Protein AF-A0A2M8DS62-F1 (afdb_monomer_lite)

Organism: NCBI:txid1974473

pLDDT: mean 73.93, std 14.87, range [37.91, 93.06]

Sequence (102 aa):
MNFEQPPVKQEQNEKEPTKTDKILAMLDELPFAKGGRAGDMTNWNKSLEVLSQKDFGSLDEFVSAVRIELDSKQWIDENRPKKIMEYVEEMADLIKVWQEKE

Radius of gyration: 18.24 Å; chains: 1; bounding box: 54×31×54 Å

Structure (mmCIF, N/CA/C/O backbone):
data_AF-A0A2M8DS62-F1
#
_entry.id   AF-A0A2M8DS62-F1
#
loop_
_atom_site.group_PDB
_atom_site.id
_atom_site.type_symbol
_atom_site.label_atom_id
_atom_site.label_alt_id
_atom_site.label_comp_id
_atom_site.label_asym_id
_atom_site.label_entity_id
_atom_site.label_seq_id
_atom_site.pdbx_PDB_ins_code
_atom_site.Cartn_x
_atom_site.Cartn_y
_atom_site.Cartn_z
_atom_site.occupancy
_atom_site.B_iso_or_equiv
_atom_site.auth_seq_id
_atom_site.auth_comp_id
_atom_site.auth_asym_id
_atom_site.auth_atom_id
_atom_site.pdbx_PDB_model_num
ATOM 1 N N . MET A 1 1 ? 34.287 -22.382 39.352 1.00 48.62 1 MET A N 1
ATOM 2 C CA . MET A 1 1 ? 33.589 -21.960 38.121 1.00 48.62 1 MET A CA 1
ATOM 3 C C . MET A 1 1 ? 32.114 -22.189 38.370 1.00 48.62 1 MET A C 1
ATOM 5 O O . MET A 1 1 ? 31.728 -23.344 38.451 1.00 48.62 1 MET A O 1
ATOM 9 N N . ASN A 1 2 ? 31.335 -21.127 38.565 1.00 49.12 2 ASN A N 1
ATOM 10 C CA . ASN A 1 2 ? 29.882 -21.231 38.679 1.00 49.12 2 ASN A CA 1
ATOM 11 C C . ASN A 1 2 ? 29.284 -20.637 37.407 1.00 49.12 2 ASN A C 1
ATOM 13 O O . ASN A 1 2 ? 29.415 -19.442 37.153 1.00 49.12 2 ASN A O 1
ATOM 17 N N . PHE A 1 3 ? 28.710 -21.513 36.587 1.00 55.91 3 PHE A N 1
ATOM 18 C CA . PHE A 1 3 ? 27.790 -21.156 35.520 1.00 55.91 3 PHE A CA 1
ATOM 19 C C . PHE A 1 3 ? 26.401 -21.072 36.146 1.00 55.91 3 PHE A C 1
ATOM 21 O O . PHE A 1 3 ? 25.777 -22.098 36.392 1.00 55.91 3 PHE A O 1
ATOM 28 N N . GLU A 1 4 ? 25.921 -19.860 36.389 1.00 49.44 4 GLU A N 1
ATOM 29 C CA . GLU A 1 4 ? 24.492 -19.607 36.543 1.00 49.44 4 GLU A CA 1
ATOM 30 C C . GLU A 1 4 ? 24.075 -18.711 35.378 1.00 49.44 4 GLU A C 1
ATOM 32 O O . GLU A 1 4 ? 24.381 -17.521 35.329 1.00 49.44 4 GLU A O 1
ATOM 37 N N . GLN A 1 5 ? 23.448 -19.330 34.376 1.00 56.5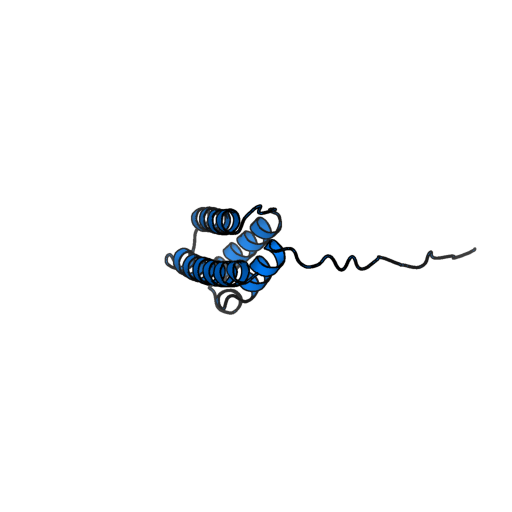6 5 GLN A N 1
ATOM 38 C CA . GLN A 1 5 ? 22.680 -18.612 33.366 1.00 56.56 5 GLN A CA 1
ATOM 39 C C . GLN A 1 5 ? 21.421 -18.053 34.044 1.00 56.56 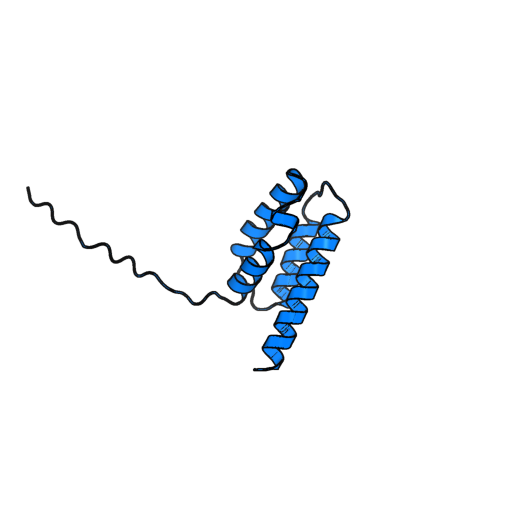5 GLN A C 1
ATOM 41 O O . GLN A 1 5 ? 20.723 -18.819 34.713 1.00 56.56 5 GLN A O 1
ATOM 46 N N . PRO A 1 6 ? 21.069 -16.771 33.865 1.00 58.12 6 PRO A N 1
ATOM 47 C CA . PRO A 1 6 ? 19.729 -16.322 34.200 1.00 58.12 6 PRO A CA 1
ATOM 48 C C . PRO A 1 6 ? 18.720 -16.946 33.216 1.00 58.12 6 PRO A C 1
ATOM 50 O O . PRO A 1 6 ? 19.030 -17.094 32.028 1.00 58.12 6 PRO A O 1
ATOM 53 N N . PRO A 1 7 ? 17.511 -17.318 33.673 1.00 49.03 7 PRO A N 1
ATOM 54 C CA . PRO A 1 7 ? 16.479 -17.841 32.795 1.00 49.03 7 PRO A CA 1
ATOM 55 C C . PRO A 1 7 ? 16.057 -16.764 31.793 1.00 49.03 7 PRO A C 1
ATOM 57 O O . PRO A 1 7 ? 15.680 -15.650 32.160 1.00 49.03 7 PRO A O 1
ATOM 60 N N . VAL A 1 8 ? 16.095 -17.132 30.514 1.00 50.94 8 VAL A N 1
ATOM 61 C CA . VAL A 1 8 ? 15.464 -16.399 29.418 1.00 50.94 8 VAL A CA 1
ATOM 62 C C . VAL A 1 8 ? 13.958 -16.366 29.685 1.00 50.94 8 VAL A C 1
ATOM 64 O O . VAL A 1 8 ? 13.247 -17.332 29.431 1.00 50.94 8 VAL A O 1
ATOM 67 N N . LYS A 1 9 ? 13.463 -15.247 30.208 1.00 42.06 9 LYS A N 1
ATOM 68 C CA . LYS A 1 9 ? 12.084 -14.806 29.993 1.00 42.06 9 LYS A CA 1
ATOM 69 C C . LYS A 1 9 ? 12.152 -13.515 29.198 1.00 42.06 9 LYS A C 1
ATOM 71 O O . LYS A 1 9 ? 12.052 -12.422 29.740 1.00 42.06 9 LYS A O 1
ATOM 76 N N . GLN A 1 10 ? 12.380 -13.656 27.895 1.00 38.72 10 GLN A N 1
ATOM 77 C CA . GLN A 1 10 ? 11.844 -12.669 26.973 1.00 38.72 10 GLN A CA 1
ATOM 78 C C . GLN A 1 10 ? 10.334 -12.874 27.036 1.00 38.72 10 GLN A C 1
ATOM 80 O O . GLN A 1 10 ? 9.816 -13.836 26.475 1.00 38.72 10 GLN A O 1
ATOM 85 N N . GLU A 1 11 ? 9.659 -12.048 27.837 1.00 39.31 11 GLU A N 1
ATOM 86 C CA . GLU A 1 11 ? 8.222 -11.844 27.710 1.00 39.31 11 GLU A CA 1
ATOM 87 C C . GLU A 1 11 ? 7.943 -11.647 26.222 1.00 39.31 11 GLU A C 1
ATOM 89 O O . GLU A 1 11 ? 8.371 -10.662 25.614 1.00 39.31 11 GLU A O 1
ATOM 94 N N . GLN A 1 12 ? 7.294 -12.647 25.624 1.00 39.19 12 GLN A N 1
ATOM 95 C CA . GLN A 1 12 ? 6.562 -12.471 24.389 1.00 39.19 12 GLN A CA 1
ATOM 96 C C . GLN A 1 12 ? 5.540 -11.394 24.706 1.00 39.19 12 GLN A C 1
ATOM 98 O O . GLN A 1 12 ? 4.508 -11.644 25.320 1.00 39.19 12 GLN A O 1
ATOM 103 N N . ASN A 1 13 ? 5.904 -10.167 24.366 1.00 37.91 13 ASN A N 1
ATOM 104 C CA . ASN A 1 13 ? 4.992 -9.057 24.319 1.00 37.91 13 ASN A CA 1
ATOM 105 C C . ASN A 1 13 ? 4.037 -9.411 23.171 1.00 37.91 13 ASN A C 1
ATOM 107 O O . ASN A 1 13 ? 4.285 -9.046 22.022 1.00 37.91 13 ASN A O 1
ATOM 111 N N . GLU A 1 14 ? 3.005 -10.212 23.457 1.00 42.53 14 GLU A N 1
ATOM 112 C CA . GLU A 1 14 ? 1.806 -10.349 22.632 1.00 42.53 14 GLU A CA 1
ATOM 113 C C . GLU A 1 14 ? 1.114 -8.982 22.645 1.00 42.53 14 GLU A C 1
ATOM 115 O O . GLU A 1 14 ? 0.078 -8.770 23.267 1.00 42.53 14 GLU A O 1
ATOM 120 N N . LYS A 1 15 ? 1.755 -7.995 22.010 1.00 51.94 15 LYS A N 1
ATOM 121 C CA . LYS A 1 15 ? 1.089 -6.768 21.617 1.00 51.94 15 LYS A CA 1
ATOM 122 C C . LYS A 1 15 ? 0.011 -7.206 20.647 1.00 51.94 15 LYS A C 1
ATOM 124 O O . LYS A 1 15 ? 0.325 -7.772 19.600 1.00 51.94 15 LYS A O 1
ATOM 129 N N . GLU A 1 16 ? -1.242 -6.952 21.007 1.00 55.19 16 GLU A N 1
ATOM 130 C CA . GLU A 1 16 ? -2.320 -7.011 20.034 1.00 55.19 16 GLU A CA 1
ATOM 131 C C . GLU A 1 16 ? -1.879 -6.242 18.782 1.00 55.19 16 GLU A C 1
ATOM 133 O O . GLU A 1 16 ? -1.386 -5.113 18.911 1.00 55.19 16 GLU A O 1
ATOM 138 N N . PRO A 1 17 ? -1.999 -6.849 17.588 1.00 60.69 17 PRO A N 1
ATOM 139 C CA . PRO A 1 17 ? -1.584 -6.199 16.362 1.00 60.69 17 PRO A CA 1
ATOM 140 C C . PRO A 1 17 ? -2.353 -4.891 16.238 1.00 60.69 17 PRO A C 1
ATOM 142 O O . PRO A 1 17 ? -3.589 -4.858 16.324 1.00 60.69 17 PRO A O 1
ATOM 145 N N . THR A 1 18 ? -1.603 -3.808 16.063 1.00 67.81 18 THR A N 1
ATOM 146 C CA . THR A 1 18 ? -2.174 -2.482 15.873 1.00 67.81 18 THR A CA 1
ATOM 147 C C . THR A 1 18 ? -3.062 -2.484 14.627 1.00 67.81 18 THR A C 1
ATOM 149 O O . THR A 1 18 ? -2.989 -3.377 13.775 1.00 67.81 18 THR A O 1
ATOM 152 N N . LYS A 1 19 ? -3.930 -1.476 14.483 1.00 64.75 19 LYS A N 1
ATOM 153 C CA . LYS A 1 19 ? -4.718 -1.313 13.248 1.00 64.75 19 LYS A CA 1
ATOM 154 C C . LYS A 1 19 ? -3.796 -1.292 12.019 1.00 64.75 19 LYS A C 1
ATOM 156 O O . LYS A 1 19 ? -4.104 -1.941 11.026 1.00 64.75 19 LYS A O 1
ATOM 161 N N . THR A 1 20 ? -2.639 -0.645 12.147 1.00 65.31 20 THR A N 1
ATOM 162 C CA . THR A 1 20 ? -1.554 -0.621 11.162 1.00 65.31 20 THR A CA 1
ATOM 163 C C . THR A 1 20 ? -1.021 -2.017 10.846 1.00 65.31 20 THR A C 1
ATOM 165 O O . THR A 1 20 ? -0.958 -2.377 9.677 1.00 65.31 20 THR A O 1
ATOM 168 N N . ASP A 1 21 ? -0.729 -2.847 11.849 1.00 67.44 21 ASP A N 1
ATOM 169 C CA . ASP A 1 21 ? -0.235 -4.215 11.626 1.00 67.44 21 ASP A CA 1
ATOM 170 C C . ASP A 1 21 ? -1.259 -5.085 10.887 1.00 67.44 21 ASP A C 1
ATOM 172 O O . ASP A 1 21 ? -0.904 -5.841 9.985 1.00 67.44 21 ASP A O 1
ATOM 176 N N . LYS A 1 22 ? -2.550 -4.948 11.222 1.00 69.44 22 LYS A N 1
ATOM 177 C CA . LYS A 1 22 ? -3.636 -5.669 10.534 1.00 69.44 22 LYS A CA 1
ATOM 178 C C . LYS A 1 22 ? -3.754 -5.239 9.071 1.00 69.44 22 LYS A C 1
ATOM 180 O O . LYS A 1 22 ? -3.941 -6.081 8.197 1.00 69.44 22 LYS A O 1
ATOM 185 N N . ILE A 1 23 ? -3.623 -3.942 8.806 1.00 67.88 23 ILE A N 1
ATOM 186 C CA . ILE A 1 23 ? -3.626 -3.379 7.453 1.00 67.88 23 ILE A CA 1
ATOM 187 C C . ILE A 1 23 ? -2.406 -3.871 6.657 1.00 67.88 23 ILE A C 1
ATOM 189 O O . ILE A 1 23 ? -2.553 -4.326 5.525 1.00 67.88 23 ILE A O 1
ATOM 193 N N . LEU A 1 24 ? -1.212 -3.833 7.251 1.00 69.62 24 LEU A N 1
ATOM 194 C CA . LEU A 1 24 ? 0.029 -4.278 6.613 1.00 69.62 24 LEU A CA 1
ATOM 195 C C . LEU A 1 24 ? 0.026 -5.784 6.330 1.00 69.62 24 LEU A C 1
ATOM 197 O O . LEU A 1 24 ? 0.455 -6.198 5.258 1.00 69.62 24 LEU A O 1
ATOM 201 N N . ALA A 1 25 ? -0.519 -6.602 7.233 1.00 71.81 25 ALA A N 1
ATOM 202 C CA . ALA A 1 25 ? -0.682 -8.036 7.003 1.00 71.81 25 ALA A CA 1
ATOM 203 C C . ALA A 1 25 ? -1.616 -8.330 5.813 1.00 71.81 25 ALA A C 1
ATOM 205 O O . ALA A 1 25 ? -1.341 -9.215 5.008 1.00 71.81 25 ALA A O 1
ATOM 206 N N . MET A 1 26 ? -2.694 -7.553 5.650 1.00 66.69 26 MET A N 1
ATOM 207 C CA . MET A 1 26 ? -3.589 -7.679 4.490 1.00 66.69 26 MET A CA 1
ATOM 208 C C . MET A 1 26 ? -2.933 -7.242 3.173 1.00 66.69 26 MET A C 1
ATOM 210 O O . MET A 1 26 ? -3.299 -7.744 2.106 1.00 66.69 26 MET A O 1
ATOM 214 N N . LEU A 1 27 ? -1.959 -6.330 3.237 1.00 67.50 27 LEU A N 1
ATOM 215 C CA . LEU A 1 27 ? -1.138 -5.961 2.088 1.00 67.50 27 LEU A CA 1
ATOM 216 C C . LEU A 1 27 ? -0.101 -7.026 1.718 1.00 67.50 27 LEU A C 1
ATOM 218 O O . LEU A 1 27 ? 0.230 -7.150 0.541 1.00 67.50 27 LEU A O 1
ATOM 222 N N . ASP A 1 28 ? 0.408 -7.793 2.680 1.00 66.69 28 ASP A N 1
ATOM 223 C CA . ASP A 1 28 ? 1.350 -8.888 2.411 1.00 66.69 28 ASP A CA 1
ATOM 224 C C . ASP A 1 28 ? 0.668 -10.059 1.673 1.00 66.69 28 ASP A C 1
ATOM 226 O O . ASP A 1 28 ? 1.260 -10.723 0.821 1.00 66.69 28 ASP A O 1
ATOM 230 N N . GLU A 1 29 ? -0.636 -10.246 1.902 1.00 64.88 29 GLU A N 1
ATOM 231 C CA . GLU A 1 29 ? -1.461 -11.242 1.203 1.00 64.88 29 GLU A CA 1
ATOM 232 C C . GLU A 1 29 ? -1.874 -10.839 -0.222 1.00 64.88 29 GLU A C 1
ATOM 234 O O . GLU A 1 29 ? -2.539 -11.611 -0.923 1.00 64.88 29 GLU A O 1
ATOM 239 N N . LEU A 1 30 ? -1.462 -9.658 -0.697 1.00 66.75 30 LEU A N 1
ATOM 240 C CA . LEU A 1 30 ? -1.730 -9.229 -2.064 1.00 66.75 30 LEU A CA 1
ATOM 241 C C . LEU A 1 30 ? -1.245 -10.287 -3.073 1.00 66.75 30 LEU A C 1
ATOM 243 O O . LEU A 1 30 ? -0.072 -10.670 -3.049 1.00 66.75 30 LEU A O 1
ATOM 247 N N . PRO A 1 31 ? -2.069 -10.690 -4.063 1.00 57.81 31 PRO A N 1
ATOM 248 C CA . PRO A 1 31 ? -1.656 -11.636 -5.108 1.00 57.81 31 PRO A CA 1
ATOM 249 C C . PRO A 1 31 ? -0.425 -11.155 -5.900 1.00 57.81 31 PRO A C 1
ATOM 251 O O . PRO A 1 31 ? 0.275 -11.947 -6.531 1.00 57.81 31 PRO A O 1
ATOM 254 N N . PHE A 1 32 ? -0.117 -9.859 -5.825 1.00 62.94 32 PHE A N 1
ATOM 255 C CA . PHE A 1 32 ? 1.099 -9.260 -6.353 1.00 62.94 32 PHE A CA 1
ATOM 256 C C . PHE A 1 32 ? 2.397 -9.771 -5.691 1.00 62.94 32 PHE A C 1
ATOM 258 O O . PHE A 1 32 ? 3.376 -9.988 -6.409 1.00 62.94 32 PHE A O 1
ATOM 265 N N . ALA A 1 33 ? 2.398 -10.042 -4.379 1.00 57.84 33 ALA A N 1
ATOM 266 C CA . ALA A 1 33 ? 3.554 -10.587 -3.656 1.00 57.84 33 ALA A CA 1
ATOM 267 C C . ALA A 1 33 ? 3.968 -11.986 -4.161 1.00 57.84 33 ALA A C 1
ATOM 269 O O . ALA A 1 33 ? 5.099 -12.420 -3.956 1.00 57.84 33 ALA A O 1
ATOM 270 N N . LYS A 1 34 ? 3.063 -12.686 -4.864 1.00 56.00 34 LYS A N 1
ATOM 271 C CA . LYS A 1 34 ? 3.240 -14.070 -5.333 1.00 56.00 34 LYS A CA 1
ATOM 272 C C . LYS A 1 34 ? 3.411 -14.200 -6.860 1.00 56.00 34 LYS A C 1
ATOM 274 O O . LYS A 1 34 ? 3.605 -15.311 -7.345 1.00 56.00 34 LYS A O 1
ATOM 279 N N . GLY A 1 35 ? 3.364 -13.104 -7.632 1.00 59.00 35 GLY A N 1
ATOM 280 C CA . GLY A 1 35 ? 3.371 -13.179 -9.108 1.00 59.00 35 GLY A CA 1
ATOM 281 C C . GLY A 1 35 ? 3.807 -11.926 -9.878 1.00 59.00 35 GLY A C 1
ATOM 282 O O . GLY A 1 35 ? 3.602 -11.853 -11.092 1.00 59.00 35 GLY A O 1
ATOM 283 N N . GLY A 1 36 ? 4.374 -10.917 -9.210 1.00 68.19 36 GLY A N 1
ATOM 284 C CA . GLY A 1 36 ? 4.863 -9.694 -9.852 1.00 68.19 36 GLY A CA 1
ATOM 285 C C . GLY A 1 36 ? 6.169 -9.872 -10.642 1.00 68.19 36 GLY A C 1
ATOM 286 O O . GLY A 1 36 ? 6.920 -10.828 -10.455 1.00 68.19 36 GLY A O 1
ATOM 287 N N . ARG A 1 37 ? 6.492 -8.906 -11.518 1.00 77.06 37 ARG A N 1
ATOM 288 C CA . ARG A 1 37 ? 7.845 -8.801 -12.101 1.00 77.06 37 ARG A CA 1
ATOM 289 C C . ARG A 1 37 ? 8.846 -8.533 -10.971 1.00 77.06 37 ARG A C 1
ATOM 291 O O . ARG A 1 37 ? 8.546 -7.748 -10.078 1.00 77.06 37 ARG A O 1
ATOM 298 N N . ALA A 1 38 ? 10.044 -9.119 -11.031 1.00 78.06 38 ALA A N 1
ATOM 299 C CA . ALA A 1 38 ? 11.027 -9.041 -9.940 1.00 78.06 38 ALA A CA 1
ATOM 300 C C . ALA A 1 38 ? 11.344 -7.602 -9.472 1.00 78.06 38 ALA A C 1
ATOM 302 O O . ALA A 1 38 ? 11.466 -7.357 -8.272 1.00 78.06 38 ALA A O 1
ATOM 303 N N . GLY A 1 39 ? 11.430 -6.637 -10.397 1.00 78.00 39 GLY A N 1
ATOM 304 C CA . GLY A 1 39 ? 11.652 -5.232 -10.037 1.00 78.00 39 GLY A CA 1
ATOM 305 C C . GLY A 1 39 ? 10.428 -4.548 -9.421 1.00 78.00 39 GLY A C 1
ATOM 306 O O . GLY A 1 39 ? 10.592 -3.806 -8.458 1.00 78.00 39 GLY A O 1
ATOM 307 N N . ASP A 1 40 ? 9.211 -4.865 -9.879 1.00 80.94 40 ASP A N 1
ATOM 308 C CA . ASP A 1 40 ? 7.990 -4.378 -9.225 1.00 80.94 40 ASP A CA 1
ATOM 309 C C . ASP A 1 40 ? 7.912 -4.934 -7.790 1.00 80.94 40 ASP A C 1
ATOM 311 O O . ASP A 1 40 ? 7.595 -4.196 -6.862 1.00 80.94 40 ASP A O 1
ATOM 315 N N . MET A 1 41 ? 8.207 -6.231 -7.593 1.00 79.38 41 MET A N 1
ATOM 316 C CA . MET A 1 41 ? 8.165 -6.867 -6.264 1.00 79.38 41 MET A CA 1
ATOM 317 C C . MET A 1 41 ? 9.207 -6.268 -5.323 1.00 79.38 41 MET A C 1
ATOM 319 O O . MET A 1 41 ? 8.927 -6.024 -4.156 1.00 79.38 41 MET A O 1
ATOM 323 N N . THR A 1 42 ? 10.399 -5.971 -5.841 1.00 84.19 42 THR A N 1
ATOM 324 C CA . THR A 1 42 ? 11.451 -5.305 -5.064 1.00 84.19 42 THR A CA 1
ATOM 325 C C . THR A 1 42 ? 11.018 -3.908 -4.622 1.00 84.19 42 THR A C 1
ATOM 327 O O . THR A 1 42 ? 11.256 -3.531 -3.476 1.00 84.19 42 THR A O 1
ATOM 330 N N . ASN A 1 43 ? 10.386 -3.132 -5.508 1.00 85.12 43 ASN A N 1
ATOM 331 C CA . ASN A 1 43 ? 9.880 -1.805 -5.160 1.00 85.12 43 ASN A CA 1
ATOM 332 C C . ASN A 1 43 ? 8.773 -1.885 -4.114 1.00 85.12 43 ASN A C 1
ATOM 334 O O . ASN A 1 43 ? 8.818 -1.149 -3.136 1.00 85.12 43 ASN A O 1
ATOM 338 N N . TRP A 1 44 ? 7.839 -2.817 -4.286 1.00 84.94 44 TRP A N 1
ATOM 339 C CA . TRP A 1 44 ? 6.747 -3.032 -3.349 1.00 84.94 44 TRP A CA 1
ATOM 340 C C . TRP A 1 44 ? 7.211 -3.476 -1.965 1.00 84.94 44 TRP A C 1
ATOM 342 O O . TRP A 1 44 ? 6.783 -2.895 -0.977 1.00 84.94 44 TRP A O 1
ATOM 352 N N . ASN A 1 45 ? 8.130 -4.438 -1.872 1.00 83.44 45 ASN A N 1
ATOM 353 C CA . ASN A 1 45 ? 8.641 -4.891 -0.578 1.00 83.44 45 ASN A CA 1
ATOM 354 C C . ASN A 1 45 ? 9.345 -3.750 0.167 1.00 83.44 45 ASN A C 1
ATOM 356 O O . ASN A 1 45 ? 9.145 -3.577 1.364 1.00 83.44 45 ASN A O 1
ATOM 360 N N . LYS A 1 46 ? 10.093 -2.902 -0.550 1.00 85.31 46 LYS A N 1
ATOM 361 C CA . LYS A 1 46 ? 10.670 -1.681 0.032 1.00 85.31 46 LYS A CA 1
ATOM 362 C C . LYS A 1 46 ? 9.593 -0.697 0.487 1.00 85.31 46 LYS A C 1
ATOM 364 O O . LYS A 1 46 ? 9.744 -0.081 1.536 1.00 85.31 46 LYS A O 1
ATOM 369 N N . SER A 1 47 ? 8.518 -0.543 -0.285 1.00 86.94 47 SER A N 1
ATOM 370 C CA . SER A 1 47 ? 7.370 0.275 0.112 1.00 86.94 47 SER A CA 1
ATOM 371 C C . SER A 1 47 ? 6.715 -0.265 1.385 1.00 86.94 47 SER A C 1
ATOM 373 O O . SER A 1 47 ? 6.448 0.518 2.289 1.00 86.94 47 SER A O 1
ATOM 375 N N . LEU A 1 48 ? 6.527 -1.583 1.507 1.00 84.06 48 LEU A N 1
ATOM 376 C CA . LEU A 1 48 ? 6.006 -2.220 2.719 1.00 84.06 48 LEU A CA 1
ATOM 377 C C . LEU A 1 48 ? 6.917 -2.000 3.926 1.00 84.06 48 LEU A C 1
ATOM 379 O O . LEU A 1 48 ? 6.427 -1.620 4.986 1.00 84.06 48 LEU A O 1
ATOM 383 N N . GLU A 1 49 ? 8.232 -2.162 3.767 1.00 84.25 49 GLU A N 1
ATOM 384 C CA . GLU A 1 49 ? 9.196 -1.883 4.838 1.00 84.25 49 GLU A CA 1
ATOM 385 C C . GLU A 1 49 ? 9.077 -0.432 5.326 1.00 84.25 49 GLU A C 1
ATOM 387 O O . GLU A 1 49 ? 8.947 -0.195 6.526 1.00 84.25 49 GLU A O 1
ATOM 392 N N . VAL A 1 50 ? 9.034 0.542 4.409 1.00 86.19 50 VAL A N 1
ATOM 393 C CA . VAL A 1 50 ? 8.882 1.967 4.751 1.00 86.19 50 VAL A CA 1
ATOM 394 C C . VAL A 1 50 ? 7.541 2.253 5.426 1.00 86.19 50 VAL A C 1
ATOM 396 O O . VAL A 1 50 ? 7.493 3.008 6.396 1.00 86.19 50 VAL A O 1
ATOM 399 N N . LEU A 1 51 ? 6.447 1.677 4.926 1.00 84.88 51 LEU A N 1
ATOM 400 C CA . LEU A 1 51 ? 5.112 1.869 5.493 1.00 84.88 51 LEU A CA 1
ATOM 401 C C . LEU A 1 51 ? 4.995 1.223 6.879 1.00 84.88 51 LEU A C 1
ATOM 403 O O . LEU A 1 51 ? 4.387 1.818 7.759 1.00 84.88 51 LEU A O 1
ATOM 407 N N . SER A 1 52 ? 5.634 0.073 7.109 1.00 80.38 52 SER A N 1
ATOM 408 C CA . SER A 1 52 ? 5.628 -0.617 8.409 1.00 80.38 52 SER A CA 1
ATOM 409 C C . SER A 1 52 ? 6.372 0.118 9.522 1.00 80.38 52 SER A C 1
ATOM 411 O O . SER A 1 52 ? 6.101 -0.090 10.700 1.00 80.38 52 SER A O 1
ATOM 413 N N . GLN A 1 53 ? 7.295 1.008 9.157 1.00 81.12 53 GLN A N 1
ATOM 414 C CA . GLN A 1 53 ? 8.027 1.844 10.106 1.00 81.12 53 GLN A CA 1
ATOM 415 C C . GLN A 1 53 ? 7.264 3.117 10.494 1.00 81.12 53 GLN A C 1
ATOM 417 O O . GLN A 1 53 ? 7.712 3.848 11.380 1.00 81.12 53 GLN A O 1
ATOM 422 N N . LYS A 1 54 ? 6.145 3.415 9.824 1.00 80.50 54 LYS A N 1
ATOM 423 C CA . LYS A 1 54 ? 5.323 4.59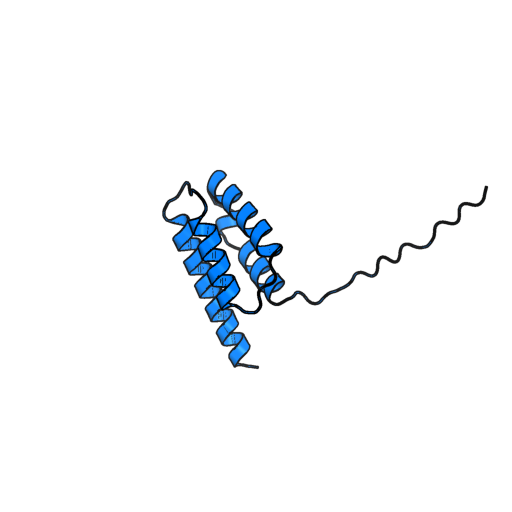6 10.096 1.00 80.50 54 LYS A CA 1
ATOM 424 C C . LYS A 1 54 ? 4.189 4.236 11.048 1.00 80.50 54 LYS A C 1
ATOM 426 O O . LYS A 1 54 ? 3.561 3.190 10.922 1.00 80.50 54 LYS A O 1
ATOM 431 N N . ASP A 1 55 ? 3.912 5.147 11.973 1.00 77.38 55 ASP A N 1
ATOM 432 C CA . ASP A 1 55 ? 2.714 5.094 12.803 1.00 77.38 55 ASP A CA 1
ATOM 433 C C . ASP A 1 55 ? 1.625 5.941 12.133 1.00 77.38 55 ASP A C 1
ATOM 435 O O . ASP A 1 55 ? 1.846 7.123 11.855 1.00 77.38 55 ASP A O 1
ATOM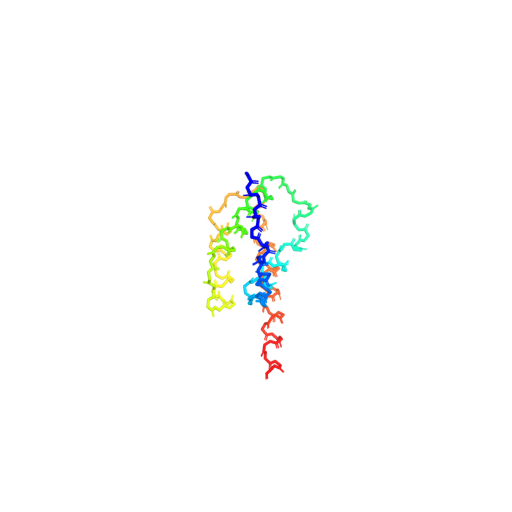 439 N N . PHE A 1 56 ? 0.487 5.329 11.807 1.00 80.88 56 PHE A N 1
ATOM 440 C CA . PHE A 1 56 ? -0.624 5.996 11.127 1.00 80.88 56 PHE A CA 1
ATOM 441 C C . PHE A 1 56 ? -1.735 6.282 12.133 1.00 80.88 56 PHE A C 1
ATOM 443 O O . PHE A 1 56 ? -2.269 5.364 12.757 1.00 80.88 56 PHE A O 1
ATOM 450 N N . GLY A 1 57 ? -2.124 7.551 12.261 1.00 76.75 57 GLY A N 1
ATOM 451 C CA . GLY A 1 57 ? -3.203 7.976 13.151 1.00 76.75 57 GLY A CA 1
ATOM 452 C C . GLY A 1 57 ? -4.594 7.661 12.599 1.00 76.75 57 GLY A C 1
ATOM 453 O O . GLY A 1 57 ? -5.567 7.617 13.354 1.00 76.75 57 GLY A O 1
ATOM 454 N N . SER A 1 58 ? -4.708 7.416 11.291 1.00 81.62 58 SER A N 1
ATOM 455 C CA . SER A 1 58 ? -5.959 7.029 10.640 1.00 81.62 58 SER A CA 1
ATOM 456 C C . SER A 1 58 ? -5.742 6.154 9.405 1.00 81.62 58 SER A C 1
ATOM 458 O O . SER A 1 58 ? -4.654 6.082 8.833 1.00 81.62 58 SER A O 1
ATOM 460 N N . LEU A 1 59 ? -6.819 5.507 8.964 1.00 82.44 59 LEU A N 1
ATOM 461 C CA . LEU A 1 59 ? -6.831 4.743 7.721 1.00 82.44 59 LEU A CA 1
ATOM 462 C C . LEU A 1 59 ? -6.607 5.638 6.490 1.00 82.44 59 LEU A C 1
ATOM 464 O O . LEU A 1 59 ? -5.904 5.238 5.570 1.00 82.44 59 LEU A O 1
ATOM 468 N N . ASP A 1 60 ? -7.139 6.862 6.487 1.00 85.88 60 ASP A N 1
ATOM 469 C CA . ASP A 1 60 ? -6.950 7.801 5.374 1.00 85.88 60 ASP A CA 1
ATOM 470 C C . ASP A 1 60 ? -5.492 8.296 5.286 1.00 85.88 60 ASP A C 1
ATOM 472 O O . ASP A 1 60 ? -4.955 8.467 4.186 1.00 85.88 60 ASP A O 1
ATOM 476 N N . GLU A 1 61 ? -4.816 8.469 6.431 1.00 87.56 61 GLU A N 1
ATOM 477 C CA . GLU A 1 61 ? -3.372 8.744 6.477 1.00 87.56 61 GLU A CA 1
ATOM 478 C C . GLU A 1 61 ? -2.560 7.585 5.896 1.00 87.56 61 GLU A C 1
ATOM 480 O O . GLU A 1 61 ? -1.631 7.816 5.120 1.00 87.56 61 GLU A O 1
ATOM 485 N N . PHE A 1 62 ? -2.935 6.346 6.219 1.00 86.38 62 PHE A N 1
ATOM 486 C CA . PHE A 1 62 ? -2.314 5.160 5.642 1.00 86.38 62 PHE A CA 1
ATOM 487 C C . PHE A 1 62 ? -2.490 5.111 4.117 1.00 86.38 62 PHE A C 1
ATOM 489 O O . PHE A 1 62 ? -1.498 5.020 3.394 1.00 86.38 62 PHE A O 1
ATOM 496 N N . VAL A 1 63 ? -3.722 5.244 3.611 1.00 88.81 63 VAL A N 1
ATOM 497 C CA . VAL A 1 63 ? -4.014 5.235 2.163 1.00 88.81 63 VAL A CA 1
ATOM 498 C C . VAL A 1 63 ? -3.224 6.334 1.445 1.00 88.81 63 VAL A C 1
ATOM 500 O O . VAL A 1 63 ? -2.615 6.097 0.399 1.00 88.81 63 VAL A O 1
ATOM 503 N N . SER A 1 64 ? -3.163 7.527 2.041 1.00 90.88 64 SER A N 1
ATOM 504 C CA . SER A 1 64 ? -2.385 8.648 1.507 1.00 90.88 64 SER A CA 1
ATOM 505 C C . SER A 1 64 ? -0.885 8.345 1.472 1.00 90.88 64 SER A C 1
ATOM 507 O O . SER A 1 64 ? -0.214 8.645 0.483 1.00 90.88 64 SER A O 1
ATOM 509 N N . ALA A 1 65 ? -0.345 7.721 2.520 1.00 90.12 65 ALA A N 1
ATOM 510 C CA . ALA A 1 65 ? 1.061 7.347 2.580 1.00 90.12 65 ALA A CA 1
ATOM 511 C C . ALA A 1 65 ? 1.425 6.263 1.561 1.00 90.12 65 ALA A C 1
ATOM 513 O O . ALA A 1 65 ? 2.494 6.353 0.955 1.00 90.12 65 ALA A O 1
ATOM 514 N N . VAL A 1 66 ? 0.544 5.280 1.341 1.00 89.31 66 VAL A N 1
ATOM 515 C CA . VAL A 1 66 ? 0.718 4.273 0.285 1.00 89.31 66 VAL A CA 1
ATOM 516 C C . VAL A 1 66 ? 0.786 4.966 -1.071 1.00 89.31 66 VAL A C 1
ATOM 518 O O . VAL A 1 66 ? 1.745 4.755 -1.805 1.00 89.31 66 VAL A O 1
ATOM 521 N N . ARG A 1 67 ? -0.158 5.863 -1.379 1.00 91.44 67 ARG A N 1
ATOM 522 C CA . ARG A 1 67 ? -0.175 6.601 -2.649 1.00 91.44 67 ARG A CA 1
ATOM 523 C C . ARG A 1 67 ? 1.118 7.378 -2.898 1.00 91.44 67 ARG A C 1
ATOM 525 O O . ARG A 1 67 ? 1.715 7.235 -3.959 1.00 91.44 67 ARG A O 1
ATOM 532 N N . ILE A 1 68 ? 1.575 8.147 -1.908 1.00 93.06 68 ILE A N 1
ATOM 533 C CA . ILE A 1 68 ? 2.835 8.904 -1.992 1.00 93.06 68 ILE A CA 1
ATOM 534 C C . ILE A 1 68 ? 4.015 7.963 -2.252 1.00 93.06 68 ILE A C 1
ATOM 536 O O . ILE A 1 68 ? 4.881 8.256 -3.077 1.00 93.06 68 ILE A O 1
ATOM 540 N N . GLU A 1 69 ? 4.059 6.830 -1.552 1.00 89.56 69 GLU A N 1
ATOM 541 C CA . GLU A 1 69 ? 5.135 5.860 -1.709 1.00 89.56 69 GLU A CA 1
ATOM 542 C C . GLU A 1 69 ? 5.126 5.245 -3.115 1.00 89.56 69 GLU A C 1
ATOM 544 O O . GLU A 1 69 ? 6.182 5.178 -3.745 1.00 89.56 69 GLU A O 1
ATOM 549 N N . LEU A 1 70 ? 3.958 4.867 -3.643 1.00 89.38 70 LEU A N 1
ATOM 550 C CA . LEU A 1 70 ? 3.829 4.318 -4.994 1.00 89.38 70 LEU A CA 1
ATOM 551 C C . LEU A 1 70 ? 4.217 5.339 -6.071 1.00 89.38 70 LEU A C 1
ATOM 553 O O . LEU A 1 70 ? 4.968 4.986 -6.982 1.00 89.38 70 LEU A O 1
ATOM 557 N N . ASP A 1 71 ? 3.778 6.594 -5.937 1.00 89.62 71 ASP A N 1
ATOM 558 C CA . ASP A 1 71 ? 4.097 7.687 -6.868 1.00 89.62 71 ASP A CA 1
ATOM 559 C C . ASP A 1 71 ? 5.602 8.028 -6.869 1.00 89.62 71 ASP A C 1
ATOM 561 O O . ASP A 1 71 ? 6.135 8.538 -7.855 1.00 89.62 71 ASP A O 1
ATOM 565 N N . SER A 1 72 ? 6.319 7.717 -5.781 1.00 88.56 72 SER A N 1
ATOM 566 C CA . SER A 1 72 ? 7.761 7.975 -5.648 1.00 88.56 72 SER A CA 1
ATOM 567 C C . SER A 1 72 ? 8.666 6.950 -6.349 1.00 88.56 72 SER A C 1
ATOM 569 O O . SER A 1 72 ? 9.875 7.180 -6.470 1.00 88.56 72 SER A O 1
ATOM 571 N N . LYS A 1 73 ? 8.129 5.800 -6.781 1.00 84.75 73 LYS A N 1
ATOM 572 C CA . LYS A 1 73 ? 8.909 4.704 -7.382 1.00 84.75 73 LYS A CA 1
ATOM 573 C C . LYS A 1 73 ? 8.728 4.645 -8.897 1.00 84.75 73 LYS A C 1
ATOM 575 O O . LYS A 1 73 ? 7.677 4.965 -9.438 1.00 84.75 73 LYS A O 1
ATOM 580 N N . GLN A 1 74 ? 9.751 4.145 -9.588 1.00 85.75 74 GLN A N 1
ATOM 581 C CA . GLN A 1 74 ? 9.632 3.754 -10.993 1.00 85.75 74 GLN A CA 1
ATOM 582 C C . GLN A 1 74 ? 9.189 2.299 -11.099 1.00 85.75 74 GLN A C 1
ATOM 584 O O . GLN A 1 74 ? 9.894 1.399 -10.645 1.00 85.75 74 GLN A O 1
ATOM 589 N N . TRP A 1 75 ? 8.042 2.075 -11.727 1.00 85.12 75 TRP A N 1
ATOM 590 C CA . TRP A 1 75 ? 7.448 0.753 -11.907 1.00 85.12 75 TRP A CA 1
ATOM 591 C C . TRP A 1 75 ? 7.753 0.208 -13.299 1.00 85.12 75 TRP A C 1
ATOM 593 O O . TRP A 1 75 ? 7.803 0.962 -14.267 1.00 85.12 75 TRP A O 1
ATOM 603 N N . ILE A 1 76 ? 7.966 -1.105 -13.409 1.00 85.69 76 ILE A N 1
ATOM 604 C CA . ILE A 1 76 ? 8.191 -1.763 -14.704 1.00 85.69 76 ILE A CA 1
ATOM 605 C C . ILE A 1 76 ? 6.860 -1.913 -15.450 1.00 85.69 76 ILE A C 1
ATOM 607 O O . ILE A 1 76 ? 6.815 -1.843 -16.677 1.00 85.69 76 ILE A O 1
ATOM 611 N N . ASP A 1 77 ? 5.776 -2.174 -14.723 1.00 84.75 77 ASP A N 1
ATOM 612 C CA . ASP A 1 77 ? 4.412 -2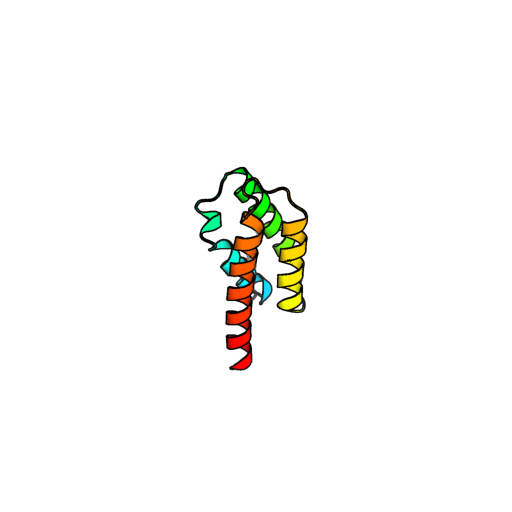.078 -15.242 1.00 84.75 77 ASP A CA 1
ATOM 613 C C . ASP A 1 77 ? 3.806 -0.738 -14.802 1.00 84.75 77 ASP A C 1
ATOM 615 O O . ASP A 1 77 ? 3.564 -0.522 -13.618 1.00 84.75 77 ASP A O 1
ATOM 619 N N . GLU A 1 78 ? 3.551 0.159 -15.755 1.00 84.62 78 GLU A N 1
ATOM 620 C CA . GLU A 1 78 ? 2.986 1.493 -15.495 1.00 84.62 78 GLU A CA 1
ATOM 621 C C . GLU A 1 78 ? 1.590 1.434 -14.857 1.00 84.62 78 GLU A C 1
ATOM 623 O O . GLU A 1 78 ? 1.192 2.351 -14.145 1.00 84.62 78 GLU A O 1
ATOM 628 N N . ASN A 1 79 ? 0.852 0.333 -15.044 1.00 86.62 79 ASN A N 1
ATOM 629 C CA . ASN A 1 79 ? -0.444 0.132 -14.395 1.00 86.62 79 ASN A CA 1
ATOM 630 C C . ASN A 1 79 ? -0.318 -0.458 -12.985 1.00 86.62 79 ASN A C 1
ATOM 632 O O . ASN A 1 79 ? -1.330 -0.645 -12.303 1.00 86.62 79 ASN A O 1
ATOM 636 N N . ARG A 1 80 ? 0.898 -0.789 -12.536 1.00 83.56 80 ARG A N 1
ATOM 637 C CA . ARG A 1 80 ? 1.119 -1.422 -11.235 1.00 83.56 80 ARG A CA 1
ATOM 638 C C . ARG A 1 80 ? 0.682 -0.552 -10.058 1.00 83.56 80 ARG A C 1
ATOM 640 O O . ARG A 1 80 ? -0.051 -1.086 -9.225 1.00 83.56 80 ARG A O 1
ATOM 647 N N . PRO A 1 81 ? 1.044 0.743 -9.986 1.00 87.56 81 PRO A N 1
ATOM 648 C CA . PRO A 1 81 ? 0.628 1.613 -8.884 1.00 87.56 81 PRO A CA 1
ATOM 649 C C . PRO A 1 81 ? -0.889 1.674 -8.748 1.00 87.56 81 PRO A C 1
ATOM 651 O O . PRO A 1 81 ? -1.423 1.542 -7.653 1.00 87.56 81 PRO A O 1
ATOM 654 N N . LYS A 1 82 ? -1.584 1.788 -9.886 1.00 88.81 82 LYS A N 1
ATOM 655 C CA . LYS A 1 82 ? -3.045 1.856 -9.948 1.00 88.81 82 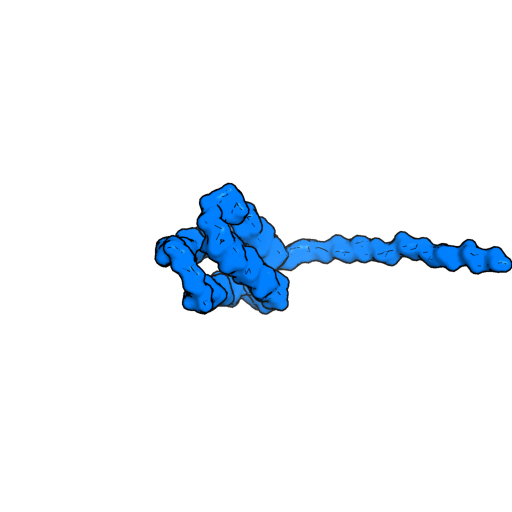LYS A CA 1
ATOM 656 C C . LYS A 1 82 ? -3.695 0.611 -9.347 1.00 88.81 82 LYS A C 1
ATOM 658 O O . LYS A 1 82 ? -4.552 0.743 -8.489 1.00 88.81 82 LYS A O 1
ATOM 663 N N . LYS A 1 83 ? -3.242 -0.585 -9.739 1.00 86.06 83 LYS A N 1
ATOM 664 C CA . LYS A 1 83 ? -3.779 -1.857 -9.220 1.00 86.06 83 LYS A CA 1
ATOM 665 C C . LYS A 1 83 ? -3.536 -2.043 -7.724 1.00 86.06 83 LYS A C 1
ATOM 667 O O . LYS A 1 83 ? -4.373 -2.616 -7.038 1.00 86.06 83 LYS A O 1
ATOM 672 N N . ILE A 1 84 ? -2.379 -1.598 -7.229 1.00 84.81 84 ILE A N 1
ATOM 673 C CA . ILE A 1 84 ? -2.082 -1.645 -5.793 1.00 84.81 84 ILE A CA 1
ATOM 674 C C . ILE A 1 84 ? -3.015 -0.685 -5.047 1.00 84.81 84 ILE A C 1
ATOM 676 O O . ILE A 1 84 ? -3.601 -1.090 -4.048 1.00 84.81 84 ILE A O 1
ATOM 680 N N . MET A 1 85 ? -3.201 0.543 -5.546 1.00 89.25 85 MET A N 1
ATOM 681 C CA . MET A 1 85 ? -4.123 1.496 -4.922 1.00 89.25 85 MET A CA 1
ATOM 682 C C . MET A 1 85 ? -5.571 1.026 -4.937 1.00 89.25 85 MET A C 1
ATOM 684 O O . MET A 1 85 ? -6.214 1.135 -3.906 1.00 89.25 85 MET A O 1
ATOM 688 N N . GLU A 1 86 ? -6.063 0.467 -6.045 1.00 88.94 86 GLU A N 1
ATOM 689 C CA . GLU A 1 86 ? -7.429 -0.073 -6.125 1.00 88.94 86 GLU A CA 1
ATOM 690 C C . GLU A 1 86 ? -7.675 -1.099 -5.009 1.00 88.94 86 GLU A C 1
ATOM 692 O O . GLU A 1 86 ? -8.654 -0.997 -4.280 1.00 88.94 86 GLU A O 1
ATOM 697 N N . TYR A 1 87 ? -6.738 -2.025 -4.789 1.00 84.31 87 TYR A N 1
ATOM 698 C CA . TYR A 1 87 ? -6.856 -2.989 -3.694 1.00 84.31 87 TYR A CA 1
ATOM 699 C C . TYR A 1 87 ? -6.759 -2.341 -2.308 1.00 84.31 87 TYR A C 1
ATOM 701 O O . TYR A 1 87 ? -7.485 -2.717 -1.391 1.00 84.31 87 TYR A O 1
ATOM 709 N N . VAL A 1 88 ? -5.845 -1.386 -2.124 1.00 84.75 88 VAL A N 1
ATOM 710 C CA . VAL A 1 88 ? -5.689 -0.662 -0.852 1.00 84.75 88 VAL A CA 1
ATOM 711 C C . VAL A 1 88 ? -6.972 0.092 -0.503 1.00 84.75 88 VAL A C 1
ATOM 713 O O . VAL A 1 88 ? -7.389 0.069 0.651 1.00 84.75 88 VAL A O 1
ATOM 716 N N . GLU A 1 89 ? -7.603 0.730 -1.488 1.00 87.62 89 GLU A N 1
ATOM 717 C CA . GLU A 1 89 ? -8.877 1.436 -1.347 1.00 87.62 89 GLU A CA 1
ATOM 718 C C . GLU A 1 89 ? -10.025 0.460 -1.053 1.00 87.62 89 GLU A C 1
ATOM 720 O O . GLU A 1 89 ? -10.760 0.679 -0.094 1.00 87.62 89 GLU A O 1
ATOM 725 N N . GLU A 1 90 ? -10.121 -0.664 -1.773 1.00 86.00 90 GLU A N 1
ATOM 726 C CA . GLU A 1 90 ? -11.103 -1.722 -1.485 1.00 86.00 90 GLU A CA 1
ATOM 727 C C . GLU A 1 90 ? -10.970 -2.249 -0.046 1.00 86.00 90 GLU A C 1
ATOM 729 O O . GLU A 1 90 ? -11.961 -2.395 0.673 1.00 86.00 90 GLU A O 1
ATOM 734 N N . MET A 1 91 ? -9.740 -2.501 0.409 1.00 81.31 91 MET A N 1
ATOM 735 C CA . MET A 1 91 ? -9.480 -2.952 1.778 1.00 81.31 91 MET A CA 1
ATOM 736 C C . MET A 1 91 ? -9.772 -1.863 2.808 1.00 81.31 91 MET A C 1
ATOM 738 O O . MET A 1 91 ? -10.313 -2.156 3.875 1.00 81.31 91 MET A O 1
ATOM 742 N N . ALA A 1 92 ? -9.459 -0.605 2.500 1.00 83.69 92 ALA A N 1
ATOM 743 C CA . ALA A 1 92 ? -9.803 0.515 3.359 1.00 83.69 92 ALA A CA 1
ATOM 744 C C . ALA A 1 92 ? -11.327 0.641 3.524 1.00 83.69 92 ALA A C 1
ATOM 746 O O . ALA A 1 92 ? -11.809 0.781 4.648 1.00 83.69 92 ALA A O 1
ATOM 747 N N . ASP A 1 93 ? -12.097 0.509 2.447 1.00 84.94 93 ASP A N 1
ATOM 748 C CA . ASP A 1 93 ? -13.559 0.537 2.506 1.00 84.94 93 ASP A CA 1
ATOM 749 C C . ASP A 1 93 ? -14.119 -0.618 3.346 1.00 84.94 93 ASP A C 1
ATOM 751 O O . ASP A 1 93 ? -14.995 -0.404 4.189 1.00 84.94 93 ASP A O 1
ATOM 755 N N . LEU A 1 94 ? -13.568 -1.829 3.209 1.00 81.44 94 LEU A N 1
ATOM 756 C CA . LEU A 1 94 ? -13.942 -2.962 4.062 1.00 81.44 94 LEU A CA 1
ATOM 757 C C . LEU A 1 94 ? -13.672 -2.677 5.546 1.00 81.44 94 LEU A C 1
ATOM 759 O O . LEU A 1 94 ? -14.526 -2.956 6.390 1.00 81.44 94 LEU A O 1
ATOM 763 N N . ILE A 1 95 ? -12.520 -2.087 5.871 1.00 77.12 95 ILE A N 1
ATOM 764 C CA . ILE A 1 95 ? -12.169 -1.714 7.248 1.00 77.12 95 ILE A CA 1
ATOM 765 C C . ILE A 1 95 ? -13.105 -0.623 7.778 1.00 77.12 95 ILE A C 1
ATOM 767 O O . ILE A 1 95 ? -13.529 -0.713 8.931 1.00 77.12 95 ILE A O 1
ATOM 771 N N . LYS A 1 96 ? -13.469 0.376 6.962 1.00 80.50 96 LYS A N 1
ATOM 772 C CA . LYS A 1 96 ? -14.437 1.422 7.341 1.00 80.50 96 LYS A CA 1
ATOM 773 C C . LYS A 1 96 ? -15.788 0.812 7.706 1.00 80.50 96 LYS A C 1
ATOM 775 O O . LYS A 1 96 ? -16.292 1.069 8.794 1.00 80.50 96 LYS A O 1
ATOM 780 N N . VAL A 1 97 ? -16.317 -0.079 6.863 1.00 79.56 97 VAL A N 1
ATOM 781 C CA . VAL A 1 97 ? -17.590 -0.784 7.117 1.00 79.56 97 VAL A CA 1
ATOM 782 C C . VAL A 1 97 ? -17.549 -1.604 8.409 1.00 79.56 97 VAL A C 1
ATOM 784 O O . VAL A 1 97 ? -18.564 -1.743 9.090 1.00 79.56 97 VAL A O 1
ATOM 787 N N . TRP A 1 98 ? -16.397 -2.184 8.747 1.00 73.12 98 TRP A N 1
ATOM 788 C CA . TRP A 1 98 ? -16.232 -2.918 10.001 1.00 73.12 98 TRP A CA 1
ATOM 789 C C . TRP A 1 98 ? -16.210 -1.986 11.215 1.00 73.12 98 TRP A C 1
ATOM 791 O O . TRP A 1 98 ? -16.838 -2.307 12.217 1.00 73.12 98 TRP A O 1
ATOM 801 N N . GLN A 1 99 ? -15.549 -0.830 11.111 1.00 68.56 99 GLN A N 1
ATOM 802 C CA . GLN A 1 99 ? -15.483 0.165 12.187 1.00 68.56 99 GLN A CA 1
ATOM 803 C C . GLN A 1 99 ? -16.827 0.851 12.467 1.00 68.56 99 GLN A C 1
ATOM 805 O O . GLN A 1 99 ? -17.074 1.228 13.602 1.00 68.56 99 GLN A O 1
ATOM 810 N N . GLU A 1 100 ? -17.701 1.002 11.469 1.00 68.25 100 GLU A N 1
ATOM 811 C CA . GLU A 1 100 ? -19.038 1.599 11.648 1.00 68.25 100 GLU A CA 1
ATOM 812 C C . GLU A 1 100 ? -20.058 0.661 12.321 1.00 68.25 100 GLU A C 1
ATOM 814 O O . GLU A 1 100 ? -21.158 1.091 12.673 1.00 68.25 100 GLU A O 1
ATOM 819 N N . LYS A 1 101 ? -19.732 -0.630 12.466 1.00 57.03 101 LYS A N 1
ATOM 820 C CA . LYS A 1 101 ? -20.592 -1.630 13.121 1.00 57.03 101 LYS A CA 1
ATOM 821 C C . LYS A 1 101 ? -20.269 -1.849 14.602 1.00 57.03 101 LYS A C 1
ATOM 823 O O . LYS A 1 101 ? -21.006 -2.597 15.248 1.00 57.03 101 LYS A O 1
ATOM 828 N N . GLU A 1 102 ? -19.200 -1.235 15.107 1.00 47.97 102 GLU A N 1
ATOM 829 C CA . GLU A 1 102 ? -18.878 -1.128 16.541 1.00 47.97 102 GLU A CA 1
ATOM 830 C C . GLU A 1 102 ? -19.455 0.163 17.135 1.00 47.97 102 GLU A C 1
ATOM 832 O O . GLU A 1 102 ? -19.972 0.090 18.274 1.00 47.97 102 GLU A O 1
#

Foldseek 3Di:
DDDDDDDDDPPPPPPPQDPLNVLLVVLCPPVCCVDPDPVQNVLVVVLSVVLSVDDAPDLVSSLVSLLVSLVPDDDPDPCSSVVSSVVSVVVSVVVVVVVVVD

Secondary structure (DSSP, 8-state):
----PPP-------PPPPHHHHHHHHHHT-GGGGTS-HHHHHHHHHHHHHHHTS--SSHHHHHHHHHHHHHTS--SSTTHHHHHHHHHHHHHHHHHHHHTT-